Protein AF-A0A1S3C8J9-F1 (afdb_monomer_lite)

InterPro domains:
  IPR000467 G-patch domain [PF01585] (18-58)
  IPR000467 G-patch domain [PS50174] (17-62)
  IPR000467 G-patch domain [SM00443] (15-60)

Organism: Cucumis melo (NCBI:txid3656)

Structure (mmCIF, N/CA/C/O backbone):
data_AF-A0A1S3C8J9-F1
#
_entry.id   AF-A0A1S3C8J9-F1
#
loop_
_atom_site.group_PDB
_atom_site.id
_atom_site.type_symbol
_atom_site.label_atom_id
_atom_site.label_alt_id
_atom_site.label_comp_id
_atom_site.label_asym_id
_atom_site.label_entity_id
_atom_site.label_seq_id
_atom_site.pdbx_PDB_ins_code
_atom_site.Cartn_x
_atom_site.Cartn_y
_atom_site.Cartn_z
_atom_site.occupancy
_atom_site.B_iso_or_equiv
_atom_site.auth_seq_id
_atom_site.auth_comp_id
_atom_site.auth_asym_id
_atom_site.auth_atom_id
_atom_site.pdbx_PDB_model_num
ATOM 1 N N . MET A 1 1 ? -12.007 -30.197 -11.622 1.00 40.03 1 MET A N 1
ATOM 2 C CA . MET A 1 1 ? -12.855 -29.735 -10.499 1.00 40.03 1 MET A CA 1
ATOM 3 C C . MET A 1 1 ? -12.687 -28.229 -10.352 1.00 40.03 1 MET A C 1
ATOM 5 O O . MET A 1 1 ? -11.539 -27.796 -10.336 1.00 40.03 1 MET A O 1
ATOM 9 N N . PRO A 1 2 ? -13.762 -27.427 -10.294 1.00 38.69 2 PRO A N 1
ATOM 10 C CA . PRO A 1 2 ? -13.635 -25.986 -10.105 1.00 38.69 2 PRO A CA 1
ATOM 11 C C . PRO A 1 2 ? -13.157 -25.704 -8.675 1.00 38.69 2 PRO A C 1
ATOM 13 O O . PRO A 1 2 ? -13.718 -26.224 -7.709 1.00 38.69 2 PRO A O 1
ATOM 16 N N . LYS A 1 3 ? -12.087 -24.915 -8.534 1.00 46.41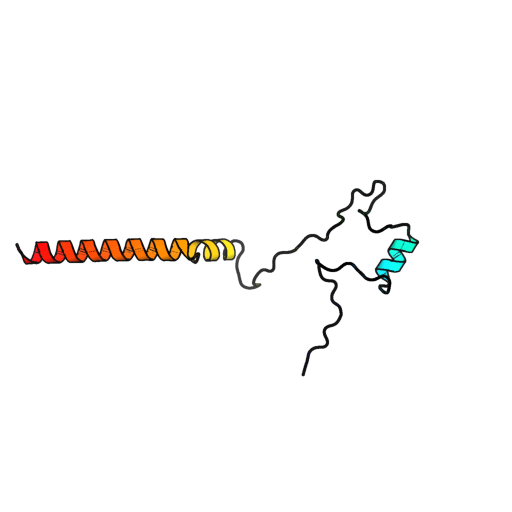 3 LYS A N 1
ATOM 17 C CA . LYS A 1 3 ? -11.621 -24.461 -7.221 1.00 46.41 3 LYS A CA 1
ATOM 18 C C . LYS A 1 3 ? -12.674 -23.516 -6.644 1.00 46.41 3 LYS A C 1
ATOM 20 O O . LYS A 1 3 ? -13.115 -22.593 -7.320 1.00 46.41 3 LYS A O 1
ATOM 25 N N . LYS A 1 4 ? -13.103 -23.770 -5.406 1.00 43.06 4 LYS A N 1
ATOM 26 C CA . LYS A 1 4 ? -13.965 -22.849 -4.660 1.00 43.06 4 LYS A CA 1
ATOM 27 C C . LYS A 1 4 ? -13.208 -21.529 -4.509 1.00 43.06 4 LYS A C 1
ATOM 29 O O . LYS A 1 4 ? -12.208 -21.486 -3.795 1.00 43.06 4 LYS A O 1
ATOM 34 N N . ASN A 1 5 ? -13.682 -20.477 -5.166 1.00 44.19 5 ASN A N 1
ATOM 35 C CA . ASN A 1 5 ? -13.212 -19.119 -4.924 1.00 44.19 5 ASN A CA 1
ATOM 36 C C . ASN A 1 5 ? -13.728 -18.700 -3.544 1.00 44.19 5 ASN A C 1
ATOM 38 O O . ASN A 1 5 ? -14.838 -18.193 -3.406 1.00 44.19 5 ASN A O 1
ATOM 42 N N . GLY A 1 6 ? -12.945 -18.990 -2.502 1.00 48.56 6 GLY A N 1
ATOM 43 C CA . GLY A 1 6 ? -13.103 -18.305 -1.227 1.00 48.56 6 GLY A CA 1
ATOM 44 C C . GLY A 1 6 ? -12.974 -16.807 -1.483 1.00 48.56 6 GLY A C 1
ATOM 45 O O . GLY A 1 6 ? -12.149 -16.400 -2.300 1.00 48.56 6 GLY A O 1
ATOM 46 N N . VAL A 1 7 ? -13.814 -16.003 -0.834 1.00 49.38 7 VAL A N 1
ATOM 47 C CA . VAL A 1 7 ? -13.754 -14.541 -0.925 1.00 49.38 7 VAL A CA 1
ATOM 48 C C . VAL A 1 7 ? -12.424 -14.105 -0.305 1.00 49.38 7 VAL A C 1
ATOM 50 O O . VAL A 1 7 ? -12.316 -13.927 0.905 1.00 49.38 7 VAL A O 1
ATOM 53 N N . TRP A 1 8 ? -11.373 -14.056 -1.120 1.00 53.94 8 TRP A N 1
ATOM 54 C CA . TRP A 1 8 ? -10.090 -13.496 -0.732 1.00 53.94 8 TRP A CA 1
ATOM 55 C C . TRP A 1 8 ? -10.290 -11.990 -0.595 1.00 53.94 8 TRP A C 1
ATOM 57 O O . TRP A 1 8 ? -10.971 -11.382 -1.421 1.00 53.94 8 TRP A O 1
ATOM 67 N N . ALA A 1 9 ? -9.743 -11.387 0.458 1.00 59.19 9 ALA A N 1
ATOM 68 C CA . ALA A 1 9 ? -9.727 -9.935 0.563 1.00 59.19 9 ALA A CA 1
ATOM 69 C C . ALA A 1 9 ? -8.904 -9.393 -0.617 1.00 59.19 9 ALA A C 1
ATOM 71 O O . ALA A 1 9 ? -7.691 -9.597 -0.662 1.00 59.19 9 ALA A O 1
ATOM 72 N N . SER A 1 10 ? -9.561 -8.782 -1.605 1.00 64.62 10 SER A N 1
ATOM 73 C CA . SER A 1 10 ? -8.862 -8.123 -2.709 1.00 64.62 10 SER A CA 1
ATOM 74 C C . SER A 1 10 ? -8.387 -6.747 -2.261 1.00 64.62 10 SER A C 1
ATOM 76 O O . SER A 1 10 ? -9.069 -6.090 -1.473 1.00 64.62 10 SER A O 1
ATOM 78 N N . LEU A 1 11 ? -7.257 -6.286 -2.801 1.00 69.50 11 LEU A N 1
ATOM 79 C CA . LEU A 1 11 ? -6.789 -4.905 -2.616 1.00 69.50 11 LEU A CA 1
ATOM 80 C C . LEU A 1 11 ? -7.840 -3.889 -3.090 1.00 69.50 11 LEU A C 1
ATOM 82 O O . LEU A 1 11 ? -7.919 -2.789 -2.557 1.00 69.50 11 LEU A O 1
ATOM 86 N N . ASP A 1 12 ? -8.667 -4.288 -4.056 1.00 71.56 12 ASP A N 1
ATOM 87 C CA . ASP A 1 12 ? -9.633 -3.419 -4.728 1.00 71.56 12 ASP A CA 1
ATOM 88 C C . ASP A 1 12 ? -11.046 -3.490 -4.121 1.00 71.56 12 ASP A C 1
ATOM 90 O O . ASP A 1 12 ? -11.950 -2.785 -4.562 1.00 71.56 12 ASP A O 1
ATOM 94 N N . THR A 1 13 ? -11.273 -4.352 -3.122 1.00 79.25 13 THR A N 1
ATOM 95 C CA . THR A 1 13 ? -12.604 -4.561 -2.532 1.00 79.25 13 THR A CA 1
ATOM 96 C C . THR A 1 13 ? -12.581 -4.344 -1.031 1.00 79.25 13 THR A C 1
ATOM 98 O O . THR A 1 13 ? -11.868 -5.035 -0.302 1.00 79.25 13 THR A O 1
ATOM 101 N N . GLN A 1 14 ? -13.427 -3.438 -0.549 1.00 80.06 14 GLN A N 1
ATOM 102 C CA . GLN A 1 14 ? -13.578 -3.209 0.881 1.00 80.06 14 GLN A CA 1
ATOM 103 C C . GLN A 1 14 ? -14.174 -4.436 1.591 1.00 80.06 14 GLN A C 1
ATOM 105 O O . GLN A 1 14 ? -15.046 -5.132 1.066 1.00 80.06 14 GLN A O 1
ATOM 110 N N . LEU A 1 15 ? -13.721 -4.678 2.825 1.00 84.31 15 LEU A N 1
ATOM 111 C CA . LEU A 1 15 ? -14.279 -5.711 3.696 1.00 84.31 15 LEU A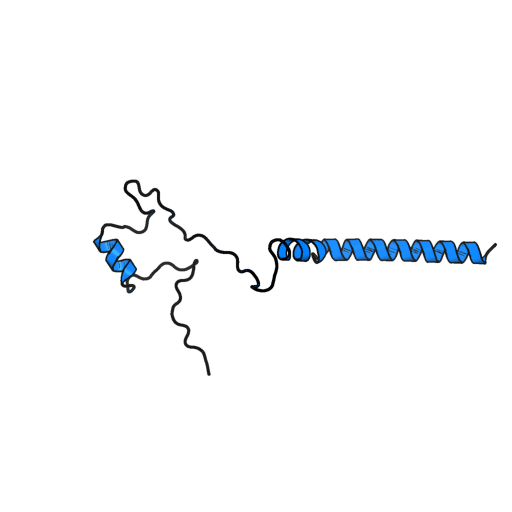 CA 1
ATOM 112 C C . LEU A 1 15 ? -15.769 -5.458 3.954 1.00 84.31 15 LEU A C 1
ATOM 114 O O . LEU A 1 15 ? -16.174 -4.359 4.331 1.00 84.31 15 LEU A O 1
ATOM 118 N N . THR A 1 16 ? -16.580 -6.502 3.800 1.00 85.88 16 THR A N 1
ATOM 119 C CA . THR A 1 16 ? -18.023 -6.444 4.046 1.00 85.88 16 THR A CA 1
ATOM 120 C C . THR A 1 16 ? -18.340 -6.366 5.542 1.00 85.88 16 THR A C 1
ATOM 122 O O . THR A 1 16 ? -17.597 -6.871 6.385 1.00 85.88 16 THR A O 1
ATOM 125 N N . SER A 1 17 ? -19.512 -5.829 5.894 1.00 86.44 17 SER A N 1
ATOM 126 C CA . SER A 1 17 ? -19.995 -5.769 7.287 1.00 86.44 17 SER A CA 1
ATOM 127 C C . SER A 1 17 ? -20.244 -7.143 7.930 1.00 86.44 17 SER A C 1
ATOM 129 O O . SER A 1 17 ? -20.266 -7.283 9.156 1.00 86.44 17 SER A O 1
ATOM 131 N N . SER A 1 18 ? -20.388 -8.189 7.112 1.00 88.88 18 SER A N 1
ATOM 132 C CA . SER A 1 18 ? -20.458 -9.581 7.562 1.00 88.88 18 SER A CA 1
ATOM 133 C C . SER A 1 18 ? -19.111 -10.122 8.059 1.00 88.88 18 SER A C 1
ATOM 135 O O . SER A 1 18 ? -19.092 -11.123 8.781 1.00 88.88 18 SER A O 1
ATOM 137 N N . ASN A 1 19 ? -17.993 -9.459 7.747 1.00 89.69 19 ASN A N 1
ATOM 138 C CA . ASN A 1 19 ? -16.672 -9.859 8.208 1.00 89.69 19 ASN A CA 1
ATOM 139 C C . ASN A 1 19 ? -16.503 -9.617 9.721 1.00 89.69 19 ASN A C 1
ATOM 141 O O . ASN A 1 19 ? -16.852 -8.563 10.256 1.00 89.69 19 ASN A O 1
ATOM 145 N N . VAL A 1 20 ? -15.943 -10.605 10.424 1.00 92.75 20 VAL A N 1
ATOM 146 C CA . VAL A 1 20 ? -15.742 -10.551 11.883 1.00 92.75 20 VAL A CA 1
ATOM 147 C C . VAL A 1 20 ? -14.793 -9.415 12.282 1.00 92.75 20 VAL A C 1
ATOM 149 O O . VAL A 1 20 ? -15.095 -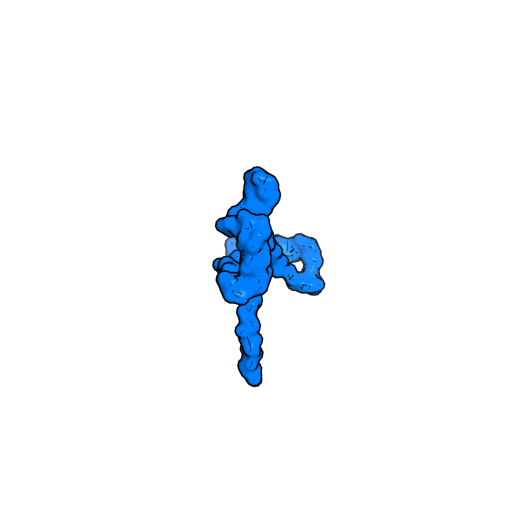8.678 13.219 1.00 92.75 20 VAL A O 1
ATOM 152 N N . GLY A 1 21 ? -13.690 -9.237 11.550 1.00 91.44 21 GLY A N 1
ATOM 153 C CA . GLY A 1 21 ? -12.715 -8.171 11.785 1.00 91.44 21 GLY A CA 1
ATOM 154 C C . GLY A 1 21 ? -13.304 -6.784 11.538 1.00 91.44 21 GLY A C 1
ATOM 155 O O . GLY A 1 21 ? -13.125 -5.894 12.365 1.00 91.44 21 GLY A O 1
ATOM 156 N N . TYR A 1 22 ? -14.102 -6.624 10.475 1.00 92.44 22 TYR A N 1
ATOM 157 C CA . TYR A 1 22 ? -14.817 -5.371 10.207 1.00 92.44 22 TYR A CA 1
ATOM 158 C C . TYR A 1 22 ? -15.713 -4.972 11.389 1.00 92.44 22 TYR A C 1
ATOM 160 O O . TYR A 1 22 ? -15.632 -3.847 11.884 1.00 92.44 22 TYR A O 1
ATOM 168 N N . ARG A 1 23 ? -16.531 -5.905 11.902 1.00 94.31 23 ARG A N 1
ATOM 169 C CA . ARG A 1 23 ? -17.401 -5.635 13.061 1.00 94.31 23 ARG A CA 1
ATOM 170 C C . ARG A 1 23 ? -16.616 -5.316 14.328 1.00 94.31 23 ARG A C 1
ATOM 172 O O . ARG A 1 23 ? -17.063 -4.492 15.121 1.00 94.31 23 ARG A O 1
ATOM 179 N N . LEU A 1 24 ? -15.482 -5.980 14.543 1.00 95.19 24 LEU A N 1
ATOM 180 C CA . LEU A 1 24 ? -14.643 -5.728 15.710 1.00 95.19 24 LEU A CA 1
ATOM 181 C C . LEU A 1 24 ? -14.055 -4.313 15.673 1.00 95.19 24 LEU A C 1
ATOM 183 O O . LEU A 1 24 ? -14.146 -3.601 16.668 1.00 95.19 24 LEU A O 1
ATOM 187 N N . LEU A 1 25 ? -13.530 -3.884 14.523 1.00 93.56 25 LEU A N 1
ATOM 188 C CA . LEU A 1 25 ? -13.002 -2.531 14.352 1.00 93.56 25 LEU A CA 1
ATOM 189 C C . LEU A 1 25 ? -14.082 -1.473 14.616 1.00 93.56 25 LEU A C 1
ATOM 191 O O . LEU A 1 25 ? -13.849 -0.537 15.378 1.00 93.56 25 LEU A O 1
ATOM 195 N N . GLN A 1 26 ? -15.287 -1.661 14.069 1.00 93.56 26 GLN A N 1
ATOM 196 C CA . GLN A 1 26 ? -16.425 -0.767 14.324 1.00 93.56 26 GLN A CA 1
ATOM 197 C C . GLN A 1 26 ? -16.768 -0.673 15.820 1.00 93.56 26 GLN A C 1
ATOM 199 O O . GLN A 1 26 ? -16.974 0.421 16.340 1.00 93.56 26 GLN A O 1
ATOM 204 N N . LYS A 1 27 ? -16.766 -1.802 16.546 1.00 95.38 27 LYS A N 1
ATOM 205 C CA . LYS A 1 27 ? -16.989 -1.822 18.005 1.00 95.38 27 LYS A CA 1
ATOM 206 C C . LYS A 1 27 ? -15.906 -1.087 18.795 1.00 95.38 27 LYS A C 1
ATOM 208 O O . LYS A 1 27 ? -16.202 -0.549 19.854 1.00 95.38 27 LYS A O 1
ATOM 213 N N . MET A 1 28 ? -14.682 -1.047 18.276 1.00 93.44 28 MET A N 1
ATOM 214 C CA . MET A 1 28 ? -13.571 -0.279 18.845 1.00 93.44 28 MET A CA 1
ATOM 215 C C . MET A 1 28 ? -13.600 1.207 18.439 1.00 93.44 28 MET A C 1
ATOM 217 O O . MET A 1 28 ? -12.667 1.944 18.742 1.00 93.44 28 MET A O 1
ATOM 221 N N . GLY A 1 29 ? -14.659 1.665 17.762 1.00 91.88 29 GLY A N 1
ATOM 222 C CA . GLY A 1 29 ? -14.853 3.066 17.381 1.00 91.88 29 GLY A CA 1
ATOM 223 C C . GLY A 1 29 ? -14.254 3.452 16.027 1.00 91.88 29 GLY A C 1
ATOM 224 O O . GLY A 1 29 ? -14.313 4.623 15.652 1.00 91.88 29 GLY A O 1
ATOM 225 N N . TRP A 1 30 ? -13.705 2.497 15.270 1.00 92.56 30 TRP A N 1
ATOM 226 C CA . TRP A 1 30 ? -13.210 2.754 13.919 1.00 92.56 30 TRP A CA 1
ATOM 227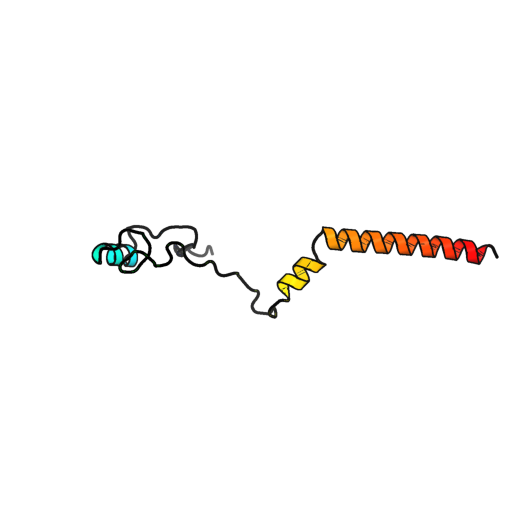 C C . TRP A 1 30 ? -14.365 3.015 12.949 1.00 92.56 30 TRP A C 1
ATOM 229 O O . TRP A 1 30 ? -15.350 2.284 12.946 1.00 92.56 30 TRP A O 1
ATOM 239 N N . LYS A 1 31 ? -14.231 4.028 12.084 1.00 89.19 31 LYS A N 1
ATOM 240 C CA . LYS A 1 31 ? -15.289 4.480 11.156 1.00 89.19 31 LYS A CA 1
ATOM 241 C C . LYS A 1 31 ? -14.954 4.278 9.673 1.00 89.19 31 LYS A C 1
ATOM 243 O O . LYS A 1 31 ? -15.618 4.851 8.819 1.00 89.19 31 LYS A O 1
ATOM 248 N N . GLY A 1 32 ? -13.935 3.476 9.361 1.00 86.56 32 GLY A N 1
ATOM 249 C CA . GLY A 1 32 ? -13.511 3.237 7.974 1.00 86.56 32 GLY A CA 1
ATOM 250 C C . GLY A 1 32 ? -12.463 4.218 7.440 1.00 86.56 32 GLY A C 1
ATOM 251 O O . GLY A 1 32 ? -12.255 4.273 6.235 1.00 86.56 32 GLY A O 1
ATOM 252 N N . LYS A 1 33 ? -11.819 4.996 8.316 1.00 88.50 33 LYS A N 1
ATOM 253 C CA . LYS A 1 33 ? -10.737 5.931 7.968 1.00 88.50 33 LYS A CA 1
ATOM 254 C C . LYS A 1 33 ? -9.364 5.392 8.388 1.00 88.50 33 LYS A C 1
ATOM 256 O O . LYS A 1 33 ? -9.261 4.247 8.827 1.00 88.50 33 LYS A O 1
ATOM 261 N N . GLY A 1 34 ? -8.320 6.213 8.284 1.00 90.81 34 GLY A N 1
ATOM 262 C CA . GLY A 1 34 ? -6.986 5.876 8.770 1.00 90.81 34 GLY A CA 1
ATOM 263 C C . GLY A 1 34 ? -7.002 5.506 10.254 1.00 90.81 34 GLY A C 1
ATOM 264 O O . GLY A 1 34 ? -7.793 6.029 11.040 1.00 90.81 34 GLY A O 1
ATOM 265 N N . LEU A 1 35 ? -6.161 4.549 10.637 1.00 91.56 35 LEU A N 1
ATOM 266 C CA . LEU A 1 35 ? -6.021 4.133 12.033 1.00 91.56 35 LEU A CA 1
ATOM 267 C C . LEU A 1 35 ? -5.179 5.138 12.831 1.00 91.56 35 LEU A C 1
ATOM 269 O O . LEU A 1 35 ? -4.338 5.835 12.276 1.00 91.56 35 LEU A O 1
ATOM 273 N N . GLY A 1 36 ? -5.358 5.161 14.150 1.00 90.50 36 GLY A N 1
ATOM 274 C CA . GLY A 1 36 ? -4.634 6.060 15.048 1.00 90.50 36 GLY A CA 1
ATOM 275 C C . GLY A 1 36 ? -5.494 7.199 15.585 1.00 90.50 36 GLY A C 1
ATOM 276 O O . GLY A 1 36 ? -6.637 7.376 15.173 1.00 90.50 36 GLY A O 1
ATOM 277 N N . LYS A 1 37 ? -4.952 7.934 16.561 1.00 89.25 37 LYS A N 1
ATOM 278 C CA . LYS A 1 37 ? -5.685 8.975 17.293 1.00 89.25 37 LYS A CA 1
ATOM 279 C C . LYS A 1 37 ? -6.187 10.086 16.370 1.00 89.25 37 LYS A C 1
ATOM 281 O O . LYS A 1 37 ? -7.315 10.537 16.534 1.00 89.25 37 LYS A O 1
ATOM 286 N N . ASP A 1 38 ? -5.357 10.467 15.407 1.00 91.56 38 ASP A N 1
ATOM 287 C CA . ASP A 1 38 ? -5.609 11.574 14.488 1.00 91.56 38 ASP A CA 1
ATOM 288 C C . ASP A 1 38 ? -5.927 11.056 13.074 1.00 91.56 38 ASP A C 1
ATOM 290 O O . ASP A 1 38 ? -5.729 11.759 12.089 1.00 91.56 38 ASP A O 1
ATOM 294 N N . GLU A 1 39 ? -6.391 9.803 12.962 1.00 90.56 39 GLU A N 1
ATOM 295 C CA . GLU A 1 39 ? -6.710 9.136 11.689 1.00 90.56 39 GLU A CA 1
ATOM 296 C C . GLU A 1 39 ? -5.516 9.083 10.706 1.00 90.56 39 GLU A C 1
ATOM 298 O O . GLU A 1 39 ? -5.700 8.975 9.496 1.00 90.56 39 GLU A O 1
ATOM 303 N N . GLN A 1 40 ? -4.280 9.138 11.220 1.00 92.12 40 GLN A N 1
ATOM 304 C CA . GLN A 1 40 ? -3.060 9.317 10.420 1.00 92.12 40 GLN A CA 1
ATOM 305 C C . GLN A 1 40 ? -2.555 8.047 9.712 1.00 92.12 40 GLN A C 1
ATOM 307 O O . GLN A 1 40 ? -1.586 8.084 8.956 1.00 92.12 40 GLN A O 1
ATOM 312 N N . GLY A 1 41 ? -3.150 6.896 10.015 1.00 91.75 41 GLY A N 1
ATOM 313 C CA . GLY A 1 41 ? -2.792 5.614 9.429 1.00 91.75 41 GLY A CA 1
ATOM 314 C C . GLY A 1 41 ? -3.211 5.500 7.966 1.00 91.75 41 GLY A C 1
ATOM 315 O O . GLY A 1 41 ? -4.121 6.175 7.492 1.00 91.75 41 GLY A O 1
ATOM 316 N N . ILE A 1 42 ? -2.562 4.582 7.258 1.00 90.56 42 ILE A N 1
ATOM 317 C CA . ILE A 1 42 ? -2.830 4.312 5.846 1.00 90.56 42 ILE A CA 1
ATOM 318 C C . ILE A 1 42 ? -4.275 3.806 5.675 1.00 90.56 42 ILE A C 1
ATOM 320 O O . ILE A 1 42 ? -4.698 2.883 6.372 1.00 90.56 42 ILE A O 1
ATOM 324 N N . ILE A 1 43 ? -5.019 4.417 4.748 1.00 87.44 43 ILE A N 1
ATOM 325 C CA . ILE A 1 43 ? -6.417 4.068 4.437 1.00 87.44 43 ILE A CA 1
ATOM 326 C C . ILE A 1 43 ? -6.474 2.918 3.429 1.00 87.44 43 ILE A C 1
ATOM 328 O O . ILE A 1 43 ? -7.218 1.957 3.617 1.00 87.44 43 ILE A O 1
ATOM 332 N N . GLU A 1 44 ? -5.683 3.020 2.363 1.00 84.62 44 GLU A N 1
ATOM 333 C CA . GLU A 1 44 ? -5.657 2.042 1.280 1.00 84.62 44 GLU A CA 1
ATOM 334 C C . GLU A 1 44 ? -4.502 1.055 1.464 1.00 84.62 44 GLU A C 1
ATOM 336 O O . GLU A 1 44 ? -3.371 1.468 1.717 1.00 84.62 44 GLU A O 1
ATOM 341 N N . PRO A 1 45 ? -4.741 -0.256 1.330 1.00 85.25 45 PRO A N 1
ATOM 342 C CA . PRO A 1 45 ? -3.689 -1.241 1.520 1.00 85.25 45 PRO A CA 1
ATOM 343 C C . PRO A 1 45 ? -2.554 -1.042 0.505 1.00 85.25 45 PRO A C 1
ATOM 345 O O . PRO A 1 45 ? -2.785 -0.805 -0.681 1.00 85.25 45 PRO A O 1
ATOM 348 N N . ILE A 1 46 ? -1.309 -1.185 0.967 1.00 85.31 46 ILE A N 1
ATOM 349 C CA . ILE A 1 46 ? -0.134 -1.099 0.095 1.00 85.31 46 ILE A CA 1
ATOM 350 C C . ILE A 1 46 ? -0.174 -2.263 -0.898 1.00 85.31 46 ILE A C 1
ATOM 352 O O . ILE A 1 46 ? -0.194 -3.432 -0.503 1.00 85.31 46 ILE A O 1
ATOM 356 N N . LYS A 1 47 ? -0.152 -1.939 -2.193 1.00 82.06 47 LYS A N 1
ATOM 357 C CA . LYS A 1 47 ? -0.070 -2.935 -3.261 1.00 82.06 47 LYS A CA 1
ATOM 358 C C . LYS A 1 47 ? 1.336 -3.531 -3.287 1.00 82.06 47 LYS A C 1
ATOM 360 O O . LYS A 1 47 ? 2.316 -2.803 -3.426 1.00 82.06 47 LYS A O 1
ATOM 365 N N . SER A 1 48 ? 1.441 -4.849 -3.172 1.00 78.31 48 SER A N 1
ATOM 366 C CA . SER A 1 48 ? 2.691 -5.557 -3.438 1.00 78.31 48 SER A CA 1
ATOM 367 C C . SER A 1 48 ? 2.776 -5.927 -4.918 1.00 78.31 48 SER A C 1
ATOM 369 O O . SER A 1 48 ? 1.805 -6.393 -5.514 1.00 78.31 48 SER A O 1
ATOM 371 N N . GLY A 1 49 ? 3.948 -5.724 -5.521 1.00 76.31 49 GLY A N 1
ATOM 372 C CA . GLY A 1 49 ? 4.232 -6.256 -6.851 1.00 76.31 49 GLY A CA 1
ATOM 373 C C . GLY A 1 49 ? 4.378 -7.775 -6.790 1.00 76.31 49 GLY A C 1
ATOM 374 O O . GLY A 1 49 ? 5.039 -8.298 -5.889 1.00 76.31 49 GLY A O 1
ATOM 375 N N . MET A 1 50 ? 3.776 -8.491 -7.741 1.00 73.88 50 MET A N 1
ATOM 376 C CA . MET A 1 50 ? 4.091 -9.906 -7.935 1.00 73.88 50 MET A CA 1
ATOM 377 C C . MET A 1 50 ? 5.471 -10.014 -8.583 1.00 73.88 50 MET A C 1
ATOM 379 O O . MET A 1 50 ? 5.755 -9.332 -9.563 1.00 73.88 50 MET A O 1
ATOM 383 N N . ARG A 1 51 ? 6.331 -10.863 -8.021 1.00 79.50 51 ARG A N 1
ATOM 384 C CA . ARG A 1 51 ? 7.639 -11.204 -8.587 1.00 79.50 51 ARG A CA 1
ATOM 385 C C . ARG A 1 51 ? 7.659 -12.684 -8.920 1.00 79.50 51 ARG A C 1
ATOM 387 O O . ARG A 1 51 ? 7.108 -13.483 -8.160 1.00 79.50 51 ARG A O 1
ATOM 394 N N . ASP A 1 52 ? 8.313 -13.047 -10.018 1.00 80.19 52 ASP A N 1
ATOM 395 C CA . ASP A 1 52 ? 8.603 -14.450 -10.285 1.00 80.19 52 ASP A CA 1
ATOM 396 C C . ASP A 1 52 ? 9.619 -14.950 -9.238 1.00 80.19 52 ASP A C 1
ATOM 398 O O . ASP A 1 52 ? 10.682 -14.344 -9.078 1.00 80.19 52 ASP A O 1
ATOM 402 N N . PRO A 1 53 ? 9.314 -16.027 -8.490 1.00 78.31 53 PRO A N 1
ATOM 403 C CA . PRO A 1 53 ? 10.175 -16.519 -7.418 1.00 78.31 53 PRO A CA 1
ATOM 404 C C . PRO A 1 53 ? 11.554 -16.995 -7.894 1.00 78.31 53 PRO A C 1
ATOM 406 O O . PRO A 1 53 ? 12.450 -17.153 -7.066 1.00 78.31 53 PRO A O 1
ATOM 409 N N . LYS A 1 54 ? 11.738 -17.258 -9.193 1.00 86.94 54 LYS A N 1
ATOM 410 C CA . LYS A 1 54 ? 13.024 -17.676 -9.769 1.00 86.94 54 LYS A CA 1
ATOM 411 C C . LYS A 1 54 ? 13.842 -16.510 -10.314 1.00 86.94 54 LYS A C 1
ATOM 413 O O . LYS A 1 54 ? 15.005 -16.708 -10.663 1.00 86.94 54 LYS A O 1
ATOM 418 N N . LEU A 1 55 ? 13.249 -15.325 -10.417 1.00 84.31 55 LEU A N 1
ATOM 419 C CA . LEU A 1 55 ? 13.874 -14.181 -11.057 1.00 84.31 55 LEU A CA 1
ATOM 420 C C . LEU A 1 55 ? 14.651 -13.342 -10.037 1.00 84.31 55 LEU A C 1
ATOM 422 O O . LEU A 1 55 ? 14.162 -13.021 -8.953 1.00 84.31 55 LEU A O 1
ATOM 426 N N . GLY A 1 56 ? 15.888 -12.991 -10.394 1.00 83.50 56 GLY A N 1
ATOM 427 C CA . GLY A 1 56 ? 16.720 -12.098 -9.592 1.00 83.50 56 GLY A CA 1
ATOM 428 C C . GLY A 1 56 ? 16.123 -10.692 -9.486 1.00 83.50 56 GLY A C 1
ATOM 429 O O . GLY A 1 56 ? 15.328 -10.261 -10.321 1.00 83.50 56 GLY A O 1
ATOM 430 N N . ILE A 1 57 ? 16.527 -9.944 -8.459 1.00 83.75 57 ILE A N 1
ATOM 431 C CA . ILE A 1 57 ? 16.128 -8.537 -8.308 1.00 83.75 57 ILE A CA 1
ATOM 432 C C . ILE A 1 57 ? 16.629 -7.742 -9.527 1.00 83.75 57 ILE A C 1
ATOM 434 O O . ILE A 1 57 ? 17.773 -7.910 -9.937 1.00 83.75 57 ILE A O 1
ATOM 438 N N . GLY A 1 58 ? 15.773 -6.894 -10.103 1.00 82.62 58 GLY A N 1
ATOM 439 C CA . GLY A 1 58 ? 16.100 -6.023 -11.242 1.00 82.62 58 GLY A CA 1
ATOM 440 C C . GLY A 1 58 ? 16.038 -6.691 -12.621 1.00 82.62 58 GLY A C 1
ATOM 441 O O . GLY A 1 58 ? 15.978 -5.987 -13.622 1.00 82.62 58 GLY A O 1
ATOM 442 N N . LYS A 1 59 ? 15.977 -8.029 -12.700 1.00 84.75 59 LYS A N 1
ATOM 443 C CA . LYS A 1 59 ? 15.936 -8.737 -13.990 1.00 84.75 59 LYS A CA 1
ATOM 444 C C . LYS A 1 59 ? 14.655 -8.484 -14.788 1.00 84.75 59 LYS A C 1
ATOM 446 O O . LYS A 1 59 ? 14.729 -8.355 -15.998 1.00 84.75 59 LYS A O 1
ATOM 451 N N . GLN A 1 60 ? 13.512 -8.340 -14.113 1.00 83.38 60 GLN A N 1
ATOM 452 C CA . GLN A 1 60 ? 12.251 -8.010 -14.788 1.00 83.38 60 GLN A CA 1
ATOM 453 C C . GLN A 1 60 ? 12.330 -6.653 -15.501 1.00 83.38 60 GLN A C 1
ATOM 455 O O . GLN A 1 60 ? 11.916 -6.543 -16.643 1.00 83.38 60 GLN A O 1
ATOM 460 N N . GLU A 1 61 ? 12.901 -5.636 -14.848 1.00 82.38 61 GLU A N 1
ATOM 461 C CA 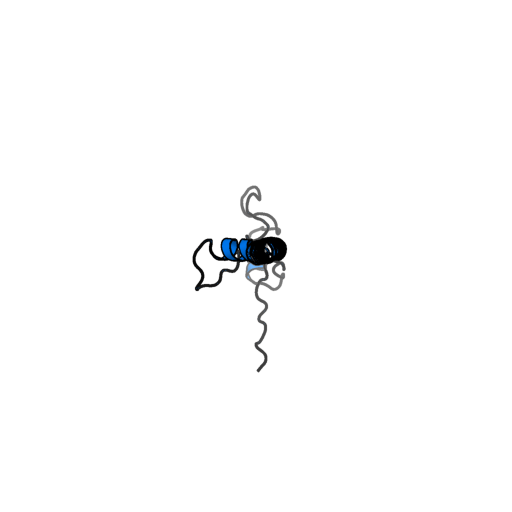. GLU A 1 61 ? 13.047 -4.295 -15.431 1.00 82.38 61 GLU A CA 1
ATOM 462 C C . GLU A 1 61 ? 14.016 -4.296 -16.621 1.00 82.38 61 GLU A C 1
ATOM 464 O O . GLU A 1 61 ? 13.783 -3.604 -17.610 1.00 82.38 61 GLU A O 1
ATOM 469 N N . GLU A 1 62 ? 15.087 -5.092 -16.538 1.00 81.38 62 GLU A N 1
ATOM 470 C CA . GLU A 1 62 ? 16.024 -5.312 -17.643 1.00 81.38 62 GLU A CA 1
ATOM 471 C C . GLU A 1 62 ? 15.307 -5.950 -18.843 1.00 81.38 62 GLU A C 1
ATOM 473 O O . GLU A 1 62 ? 15.335 -5.403 -19.946 1.00 81.38 62 GLU A O 1
ATOM 478 N N . ASP A 1 63 ? 14.612 -7.066 -18.618 1.00 79.00 63 ASP A N 1
ATOM 479 C CA . ASP A 1 63 ? 13.906 -7.802 -19.667 1.00 79.00 63 ASP A CA 1
ATOM 480 C C . ASP A 1 63 ? 12.793 -6.951 -20.302 1.00 79.00 63 ASP A C 1
ATOM 482 O O . ASP A 1 63 ? 12.683 -6.916 -21.529 1.00 79.00 63 ASP A O 1
ATOM 486 N N . ASP A 1 64 ? 12.021 -6.210 -19.501 1.00 81.31 64 ASP A N 1
ATOM 487 C CA . ASP A 1 64 ? 10.970 -5.301 -19.975 1.00 81.31 64 ASP A CA 1
ATOM 488 C C . ASP A 1 64 ? 11.553 -4.176 -20.844 1.00 81.31 64 ASP A C 1
ATOM 490 O O . ASP A 1 64 ? 11.002 -3.844 -21.895 1.00 81.31 64 ASP A O 1
ATOM 494 N N . PHE A 1 65 ? 12.698 -3.608 -20.448 1.00 76.94 65 PHE A N 1
ATOM 495 C CA . PHE A 1 65 ? 13.372 -2.579 -21.232 1.00 76.94 65 PHE A CA 1
ATOM 496 C C . PHE A 1 65 ? 13.837 -3.141 -22.579 1.00 76.94 65 PHE A C 1
ATOM 498 O O . PHE A 1 65 ? 13.464 -2.614 -23.629 1.00 76.94 65 PHE A O 1
ATOM 505 N N . PHE A 1 66 ? 14.607 -4.230 -22.586 1.00 73.56 66 PHE A N 1
ATOM 506 C CA . PHE A 1 66 ? 15.186 -4.778 -23.820 1.00 73.56 66 PHE A CA 1
ATOM 507 C C . PHE A 1 66 ? 14.163 -5.445 -24.746 1.00 73.56 66 PHE A C 1
ATOM 509 O O . PHE A 1 66 ? 14.383 -5.482 -25.957 1.00 73.56 66 PHE A O 1
ATOM 516 N N . THR A 1 67 ? 13.052 -5.940 -24.199 1.00 73.44 67 THR A N 1
ATOM 517 C CA . THR A 1 67 ? 11.991 -6.629 -24.955 1.00 73.44 67 THR A CA 1
ATOM 518 C C . THR A 1 67 ? 10.821 -5.702 -25.293 1.00 73.44 67 THR A C 1
ATOM 520 O O . THR A 1 67 ? 9.869 -6.123 -25.947 1.00 73.44 67 THR A O 1
ATOM 523 N N . SER A 1 68 ? 10.865 -4.430 -24.884 1.00 78.50 68 SER A N 1
ATOM 524 C CA . SER A 1 68 ? 9.850 -3.460 -25.296 1.00 78.50 68 SER A CA 1
ATOM 525 C C . SER A 1 68 ? 9.811 -3.345 -26.822 1.00 78.50 68 SER A C 1
ATOM 527 O O . SER A 1 68 ? 10.848 -3.351 -27.492 1.00 78.50 68 SER A O 1
ATOM 529 N N . GLU A 1 69 ? 8.605 -3.251 -27.385 1.00 69.69 69 GLU A N 1
ATOM 530 C CA . GLU A 1 69 ? 8.406 -3.259 -28.837 1.00 69.69 69 GLU A CA 1
ATOM 531 C C . GLU A 1 69 ? 9.227 -2.161 -29.519 1.00 69.69 69 GLU A C 1
ATOM 533 O O . GLU A 1 69 ? 9.855 -2.420 -30.538 1.00 69.69 69 GLU A O 1
ATOM 538 N N . GLU A 1 70 ? 9.319 -0.971 -28.922 1.00 68.56 70 GLU A N 1
ATOM 539 C CA . GLU A 1 70 ? 10.136 0.132 -29.437 1.00 68.56 70 GLU A CA 1
ATOM 540 C C . GLU A 1 70 ? 11.626 -0.221 -29.532 1.00 68.56 70 GLU A C 1
ATOM 542 O O . GLU A 1 70 ? 12.269 0.082 -30.541 1.00 68.56 70 GLU A O 1
ATOM 547 N N . ASN A 1 71 ? 12.179 -0.894 -28.520 1.00 70.56 71 ASN A N 1
ATOM 548 C CA . ASN A 1 71 ? 13.584 -1.299 -28.520 1.00 70.56 71 ASN A CA 1
ATOM 549 C C . ASN A 1 71 ? 13.841 -2.464 -29.478 1.00 70.56 71 ASN A C 1
ATOM 551 O O . ASN A 1 71 ? 14.873 -2.487 -30.152 1.00 70.56 71 ASN A O 1
ATOM 555 N N . ILE A 1 72 ? 12.882 -3.382 -29.619 1.00 76.06 72 ILE A N 1
ATOM 556 C CA . ILE A 1 72 ? 12.942 -4.437 -30.634 1.00 76.06 72 ILE A CA 1
ATOM 557 C C . ILE A 1 72 ? 12.895 -3.828 -32.042 1.00 76.06 72 ILE A C 1
ATOM 559 O O . ILE A 1 72 ? 13.707 -4.210 -32.884 1.00 76.06 72 ILE A O 1
ATOM 563 N N . GLN A 1 73 ? 11.998 -2.867 -32.305 1.00 74.88 73 GLN A N 1
ATOM 564 C CA . GLN A 1 73 ? 11.900 -2.221 -33.618 1.00 74.88 73 GLN A CA 1
ATOM 565 C C . GLN A 1 73 ? 13.161 -1.423 -33.958 1.00 74.88 73 GLN A C 1
ATOM 567 O O . GLN A 1 73 ? 13.637 -1.515 -35.085 1.00 74.88 73 GLN A O 1
ATOM 572 N N . ARG A 1 74 ? 13.743 -0.686 -33.000 1.00 73.88 74 ARG A N 1
ATOM 573 C CA . ARG A 1 74 ? 15.026 0.009 -33.215 1.00 73.88 74 ARG A CA 1
ATOM 574 C C . ARG A 1 74 ? 16.147 -0.964 -33.543 1.00 73.88 74 ARG A C 1
ATOM 576 O O . ARG A 1 74 ? 16.814 -0.793 -34.553 1.00 73.88 74 ARG A O 1
ATOM 583 N N . LYS A 1 75 ? 16.291 -2.031 -32.752 1.00 73.62 75 LYS A N 1
ATOM 584 C CA . LYS A 1 75 ? 17.307 -3.059 -33.001 1.00 73.62 75 LYS A CA 1
ATOM 585 C C . LYS A 1 75 ? 17.118 -3.731 -34.364 1.00 73.62 75 LYS A C 1
ATOM 587 O O . LYS A 1 75 ? 18.099 -4.053 -35.021 1.00 73.62 75 LYS A O 1
ATOM 592 N N . LYS A 1 76 ? 15.871 -3.934 -34.797 1.00 81.00 76 LYS A N 1
ATOM 593 C CA . LYS A 1 76 ? 15.559 -4.466 -36.127 1.00 81.00 76 LYS A CA 1
ATOM 594 C C . LYS A 1 76 ? 15.933 -3.485 -37.245 1.00 81.00 76 LYS A C 1
ATOM 596 O O . LYS A 1 76 ? 16.540 -3.912 -38.220 1.00 81.00 76 LYS A O 1
ATOM 601 N N . LEU A 1 77 ? 15.606 -2.200 -37.094 1.00 73.88 77 LEU A N 1
ATOM 602 C CA . LEU A 1 77 ? 15.974 -1.157 -38.058 1.00 73.88 77 LEU A CA 1
ATOM 603 C C . LEU A 1 77 ? 17.495 -1.015 -38.197 1.00 73.88 77 LEU A C 1
ATOM 605 O O . LEU A 1 77 ? 17.983 -0.923 -39.318 1.00 73.88 77 LEU A O 1
ATOM 609 N N . ASP A 1 78 ? 18.240 -1.045 -37.089 1.00 75.88 78 ASP A N 1
ATOM 610 C CA . ASP A 1 78 ? 19.706 -0.957 -37.116 1.00 75.88 78 ASP A CA 1
ATOM 611 C C . ASP A 1 78 ? 20.330 -2.141 -37.876 1.00 75.88 78 ASP A C 1
ATOM 613 O O . ASP A 1 78 ? 21.211 -1.944 -38.712 1.00 75.88 78 ASP A O 1
ATOM 617 N N . VAL A 1 79 ? 19.819 -3.361 -37.659 1.00 78.00 79 VAL A N 1
ATOM 618 C CA . VAL A 1 79 ? 20.259 -4.561 -38.393 1.00 78.00 79 VAL A CA 1
ATOM 619 C C . VAL A 1 79 ? 19.977 -4.435 -39.893 1.00 78.00 79 VAL A C 1
ATOM 621 O O . VAL A 1 79 ? 20.857 -4.720 -40.699 1.00 78.00 79 VAL A O 1
ATOM 624 N N . GLU A 1 80 ? 18.787 -3.969 -40.284 1.00 78.81 80 GLU A N 1
ATOM 625 C CA . GLU A 1 80 ? 18.446 -3.776 -41.701 1.00 78.81 80 GLU A CA 1
ATOM 626 C C . GLU A 1 80 ? 19.375 -2.746 -42.377 1.00 78.81 80 GLU A C 1
ATOM 628 O O . GLU A 1 80 ? 19.786 -2.940 -43.524 1.00 78.81 80 GLU A O 1
ATOM 633 N N . VAL A 1 81 ? 19.760 -1.674 -41.674 1.00 77.81 81 VAL A N 1
ATOM 634 C CA . VAL A 1 81 ? 20.714 -0.675 -42.186 1.00 77.81 81 VAL A CA 1
ATOM 635 C C . VAL A 1 81 ? 22.103 -1.288 -42.379 1.00 77.81 81 VAL A C 1
ATOM 637 O O . VAL A 1 81 ? 22.663 -1.158 -43.472 1.00 77.81 81 VAL A O 1
ATOM 640 N N . GLU A 1 82 ? 22.631 -2.012 -41.387 1.00 73.38 82 GLU A N 1
ATOM 641 C CA . GLU A 1 82 ? 23.932 -2.688 -41.505 1.00 73.38 82 GLU A CA 1
ATOM 642 C C . GLU A 1 82 ? 23.953 -3.694 -42.664 1.00 73.38 82 GLU A C 1
ATOM 644 O O . GLU A 1 82 ? 24.897 -3.703 -43.462 1.00 73.38 82 GLU A O 1
ATOM 649 N N . GLU A 1 83 ? 22.883 -4.481 -42.830 1.00 74.75 83 GLU A N 1
ATOM 650 C CA . GLU A 1 83 ? 22.755 -5.394 -43.965 1.00 74.75 83 GLU A CA 1
ATOM 651 C C . GLU A 1 83 ? 22.831 -4.626 -45.291 1.00 74.75 83 GLU A C 1
ATOM 653 O O . GLU A 1 83 ? 23.564 -5.029 -46.199 1.00 74.75 83 GLU A O 1
ATOM 658 N N . THR A 1 84 ? 22.135 -3.494 -45.436 1.00 77.62 84 THR A N 1
ATOM 659 C CA . THR A 1 84 ? 22.189 -2.720 -46.689 1.00 77.62 84 THR A CA 1
ATOM 660 C C . THR A 1 84 ? 23.577 -2.150 -46.989 1.00 77.62 84 THR A C 1
ATOM 662 O O . THR A 1 84 ? 24.001 -2.169 -48.152 1.00 77.62 84 THR A O 1
ATOM 665 N N . GLU A 1 85 ? 24.311 -1.701 -45.969 1.00 80.44 85 GLU A N 1
ATOM 666 C CA . GLU A 1 85 ? 25.682 -1.212 -46.117 1.00 80.44 85 GLU A CA 1
ATOM 667 C 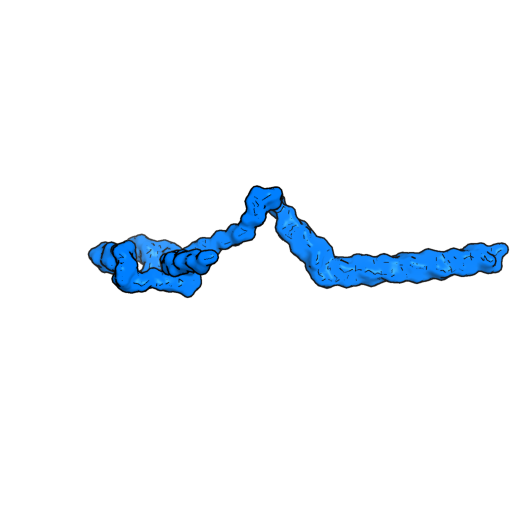C . GLU A 1 85 ? 26.650 -2.324 -46.532 1.00 80.44 85 GLU A C 1
ATOM 669 O O . GLU A 1 85 ? 27.474 -2.120 -47.428 1.00 80.44 85 GLU A O 1
ATOM 674 N N . GLU A 1 86 ? 26.542 -3.518 -45.945 1.00 75.31 86 GLU A N 1
ATOM 675 C CA . GLU A 1 86 ? 27.351 -4.671 -46.353 1.00 75.31 86 GLU A CA 1
ATOM 676 C C . GLU A 1 86 ? 27.053 -5.098 -47.794 1.00 75.31 86 GLU A C 1
ATOM 678 O O . GLU A 1 86 ? 27.973 -5.322 -48.589 1.00 75.31 86 GLU A O 1
ATOM 683 N N . HIS A 1 87 ? 25.776 -5.154 -48.181 1.00 70.94 87 HIS A N 1
ATOM 684 C CA . HIS A 1 87 ? 25.381 -5.467 -49.555 1.00 70.94 87 HIS A CA 1
ATOM 685 C C . HIS A 1 87 ? 25.861 -4.401 -50.555 1.00 70.94 87 HIS A C 1
ATOM 687 O O . HIS A 1 87 ? 26.146 -4.718 -51.716 1.00 70.94 87 HIS A O 1
ATOM 693 N N . ALA A 1 88 ? 25.954 -3.131 -50.150 1.00 77.06 88 ALA A N 1
ATOM 694 C CA . ALA A 1 88 ? 26.531 -2.065 -50.968 1.00 77.06 88 ALA A CA 1
ATOM 695 C C . ALA A 1 88 ? 28.053 -2.229 -51.120 1.00 77.06 88 ALA A C 1
ATOM 697 O O . ALA A 1 88 ? 28.547 -2.279 -52.248 1.00 77.06 88 ALA A O 1
ATOM 698 N N . LYS A 1 89 ? 28.780 -2.431 -50.014 1.00 81.56 89 LYS A N 1
ATOM 699 C CA . LYS A 1 89 ? 30.239 -2.640 -50.014 1.00 81.56 89 LYS A CA 1
ATOM 700 C C . LYS A 1 89 ? 30.643 -3.878 -50.811 1.00 81.56 89 LYS A C 1
ATOM 702 O O . LYS A 1 89 ? 31.573 -3.823 -51.609 1.00 81.56 89 LYS A O 1
ATOM 707 N N . LYS A 1 90 ? 29.909 -4.988 -50.677 1.00 79.19 90 LYS A N 1
ATOM 708 C CA . LYS A 1 90 ? 30.179 -6.231 -51.419 1.00 79.19 90 LYS A CA 1
ATOM 709 C C . LYS A 1 90 ? 30.013 -6.060 -52.931 1.00 79.19 90 LYS A C 1
ATOM 711 O O . LYS A 1 90 ? 30.791 -6.625 -53.697 1.00 79.19 90 LYS A O 1
ATOM 716 N N . ARG A 1 91 ? 29.031 -5.260 -53.365 1.00 68.56 91 ARG A N 1
ATOM 717 C CA . ARG A 1 91 ? 28.846 -4.913 -54.784 1.00 68.56 91 ARG A CA 1
ATOM 718 C C . ARG A 1 91 ? 29.975 -4.029 -55.304 1.00 68.56 91 ARG A C 1
ATOM 720 O O . ARG A 1 91 ? 30.433 -4.251 -56.420 1.00 68.56 91 ARG A O 1
ATOM 727 N N . GLU A 1 92 ? 30.443 -3.078 -54.504 1.00 74.94 92 GLU A N 1
ATOM 728 C CA . GLU A 1 92 ? 31.552 -2.194 -54.871 1.00 74.94 92 GLU A CA 1
ATOM 729 C C . GLU A 1 92 ? 32.879 -2.956 -54.993 1.00 74.94 92 GLU A C 1
ATOM 731 O O . GLU A 1 92 ? 33.562 -2.840 -56.006 1.00 74.94 92 GLU A O 1
ATOM 736 N N . ILE A 1 93 ? 33.177 -3.835 -54.032 1.00 75.25 93 ILE A N 1
ATOM 737 C CA . ILE A 1 93 ? 34.373 -4.690 -54.046 1.00 75.25 93 ILE A CA 1
ATOM 738 C C . ILE A 1 93 ? 34.370 -5.641 -55.250 1.00 75.25 93 ILE A C 1
ATOM 740 O O . ILE A 1 93 ? 35.414 -5.864 -55.843 1.00 75.25 93 ILE A O 1
ATOM 744 N N . SER A 1 94 ? 33.211 -6.177 -55.650 1.00 65.62 94 SER A N 1
ATOM 745 C CA . SER A 1 94 ? 33.111 -7.063 -56.825 1.00 65.62 94 SER A CA 1
ATOM 746 C C . SER A 1 94 ? 33.318 -6.363 -58.174 1.00 65.62 94 SER A C 1
ATOM 748 O O . SER A 1 94 ? 33.411 -7.031 -59.203 1.00 65.62 94 SER A O 1
ATOM 750 N N . ARG A 1 95 ? 33.314 -5.025 -58.181 1.00 66.56 95 ARG A N 1
ATOM 751 C CA . ARG A 1 95 ? 33.387 -4.196 -59.388 1.00 66.56 95 ARG A CA 1
ATOM 752 C C . ARG A 1 95 ? 34.784 -3.591 -59.620 1.00 66.56 95 ARG A C 1
ATOM 754 O O . ARG A 1 95 ? 34.987 -3.018 -60.690 1.00 66.56 95 ARG A O 1
ATOM 761 N N . SER A 1 96 ? 35.700 -3.732 -58.656 1.00 55.91 96 SER A N 1
ATOM 762 C CA . SER A 1 96 ? 37.143 -3.432 -58.755 1.00 55.91 96 SER A CA 1
ATOM 763 C C . SER A 1 96 ? 37.935 -4.691 -59.083 1.00 55.91 96 SER A C 1
ATOM 765 O O . SER A 1 96 ? 38.923 -4.566 -59.838 1.00 55.91 96 SER A O 1
#

Foldseek 3Di:
DDDPPDPDPDLPDDDDPPDPVNVVCVVVVDDQAADDDVSPHDNGDDDDDDDDPPDDPPVVVVCCVCVPPVNVVVVVVVVVVVVVVVVVVVVVVVVD

Sequence (96 aa):
MPKKNGVWASLDTQLTSSNVGYRLLQKMGWKGKGLGKDEQGIIEPIKSGMRDPKLGIGKQEEDDFFTSEENIQRKKLDVEVEETEEHAKKREISRS

Radius of gyration: 28.69 Å; chains: 1; bounding box: 58×41×78 Å

pLDDT: mean 78.23, std 12.93, range [38.69, 95.38]

Secondary structure (DSSP, 8-state):
----------TTSPPPTTSHHHHHHHHTT--SS-SSTTS-S-SSPPPPPP--TTSPTTHHHHHHHHHSHHHHHHHHHHHHHHHHHHHHHHHHHTT-